Protein AF-A0A7I8JCQ9-F1 (afdb_monomer_lite)

Organism: Spirodela intermedia (NCBI:txid51605)

Structure (mmCIF, N/CA/C/O backbone):
data_AF-A0A7I8JCQ9-F1
#
_entry.id   AF-A0A7I8JCQ9-F1
#
loop_
_atom_site.group_PDB
_atom_site.id
_atom_site.type_symbol
_atom_site.label_atom_id
_atom_site.label_alt_id
_atom_site.label_comp_id
_atom_site.label_asym_id
_atom_site.label_entity_id
_atom_site.label_seq_id
_atom_site.pdbx_PDB_ins_code
_atom_site.Cartn_x
_atom_site.Cartn_y
_atom_site.Cartn_z
_atom_site.occupancy
_atom_site.B_iso_or_equiv
_atom_site.auth_seq_id
_atom_site.auth_comp_id
_atom_site.auth_asym_id
_atom_site.auth_atom_id
_atom_site.pdbx_PDB_model_num
ATOM 1 N N . MET A 1 1 ? -19.977 -28.089 70.691 1.00 40.75 1 MET A N 1
ATOM 2 C CA . MET A 1 1 ? -19.920 -28.791 69.392 1.00 40.75 1 MET A CA 1
ATOM 3 C C . MET A 1 1 ? -19.977 -27.728 68.313 1.00 40.75 1 MET A C 1
ATOM 5 O O . MET A 1 1 ? -20.929 -26.963 68.292 1.00 40.75 1 MET A O 1
ATOM 9 N N . ALA A 1 2 ? -18.903 -27.595 67.535 1.00 49.38 2 ALA A N 1
ATOM 10 C CA . ALA A 1 2 ? -18.846 -26.706 66.381 1.00 49.38 2 ALA A CA 1
ATOM 11 C C . ALA A 1 2 ? -19.727 -27.283 65.266 1.00 49.38 2 ALA A C 1
ATOM 13 O O . ALA A 1 2 ? -19.730 -28.496 65.058 1.00 49.38 2 ALA A O 1
ATOM 14 N N . SER A 1 3 ? -20.481 -26.450 64.555 1.00 46.62 3 SER A N 1
ATOM 15 C CA . SER A 1 3 ? -21.233 -26.903 63.383 1.00 46.62 3 SER A CA 1
ATOM 16 C C . SER A 1 3 ? -21.234 -25.818 62.313 1.00 46.62 3 SER A C 1
ATOM 18 O O . SER A 1 3 ? -22.054 -24.910 62.306 1.00 46.62 3 SER A O 1
ATOM 20 N N . SER A 1 4 ? -20.212 -25.956 61.471 1.00 48.62 4 SER A N 1
ATOM 21 C CA . SER A 1 4 ? -20.134 -25.674 60.038 1.00 48.62 4 SER A CA 1
ATOM 22 C C . SER A 1 4 ? -20.666 -24.345 59.500 1.00 48.62 4 SER A C 1
ATOM 24 O O . SER A 1 4 ? -21.846 -24.164 59.211 1.00 48.62 4 SER A O 1
ATOM 26 N N . SER A 1 5 ? -19.704 -23.469 59.219 1.00 56.03 5 SER A N 1
ATOM 27 C CA . SER A 1 5 ? -19.785 -22.306 58.341 1.00 56.03 5 SER A CA 1
ATOM 28 C C . SER A 1 5 ? -20.280 -22.699 56.939 1.00 56.03 5 SER A C 1
ATOM 30 O O . SER A 1 5 ? -19.589 -23.411 56.211 1.00 56.03 5 SER A O 1
ATOM 32 N N . SER A 1 6 ? -21.458 -22.220 56.532 1.00 55.66 6 SER A N 1
ATOM 33 C CA . SER A 1 6 ? -21.922 -22.328 55.141 1.00 55.66 6 SER A CA 1
ATOM 34 C C . SER A 1 6 ? -21.287 -21.218 54.302 1.00 55.66 6 SER A C 1
ATOM 36 O O . SER A 1 6 ? -21.699 -20.063 54.366 1.00 55.66 6 SER A O 1
ATOM 38 N N . SER A 1 7 ? -20.248 -21.567 53.540 1.00 57.09 7 SER A N 1
ATOM 39 C CA . SER A 1 7 ? -19.612 -20.675 52.564 1.00 57.09 7 SER A CA 1
ATOM 40 C C . SER A 1 7 ? -20.530 -20.476 51.358 1.00 57.09 7 SER A C 1
ATOM 42 O O . SER A 1 7 ? -20.521 -21.276 50.426 1.00 57.09 7 SER A O 1
ATOM 44 N N . ALA A 1 8 ? -21.317 -19.401 51.357 1.00 58.38 8 ALA A N 1
ATOM 45 C CA . ALA A 1 8 ? -21.938 -18.902 50.137 1.00 58.38 8 ALA A CA 1
ATOM 46 C C . ALA A 1 8 ? -20.882 -18.097 49.369 1.00 58.38 8 ALA A C 1
ATOM 48 O O . ALA A 1 8 ? -20.656 -16.919 49.633 1.00 58.38 8 ALA A O 1
ATOM 49 N N . LEU A 1 9 ? -20.175 -18.772 48.465 1.00 52.69 9 LEU A N 1
ATOM 50 C CA . LEU A 1 9 ? -19.246 -18.152 47.525 1.00 52.69 9 LEU A CA 1
ATOM 51 C C . LEU A 1 9 ? -19.998 -17.085 46.704 1.00 52.69 9 LEU A C 1
ATOM 53 O O . LEU A 1 9 ? -20.909 -17.457 45.959 1.00 52.69 9 LEU A O 1
ATOM 57 N N . PRO A 1 10 ? -19.629 -15.791 46.733 1.00 52.47 10 PRO A N 1
ATOM 58 C CA . PRO A 1 10 ? -20.126 -14.842 45.750 1.00 52.47 10 PRO A CA 1
ATOM 59 C C . PRO A 1 10 ? -19.287 -15.013 44.474 1.00 52.47 10 PRO A C 1
ATOM 61 O O . PRO A 1 10 ? -18.512 -14.141 44.103 1.00 52.47 10 PRO A O 1
ATOM 64 N N . PHE A 1 11 ? -19.382 -16.178 43.826 1.00 53.78 11 PHE A N 1
ATOM 65 C CA . PHE A 1 11 ? -18.605 -16.505 42.619 1.00 53.78 11 PHE A CA 1
ATOM 66 C C . PHE A 1 11 ? -19.352 -16.201 41.310 1.00 53.78 11 PHE A C 1
ATOM 68 O O . PHE A 1 11 ? -18.905 -16.594 40.240 1.00 53.78 11 PHE A O 1
ATOM 75 N N . PHE A 1 12 ? -20.495 -15.513 41.373 1.00 54.97 12 PHE A N 1
ATOM 76 C CA . PHE A 1 12 ? -21.393 -15.347 4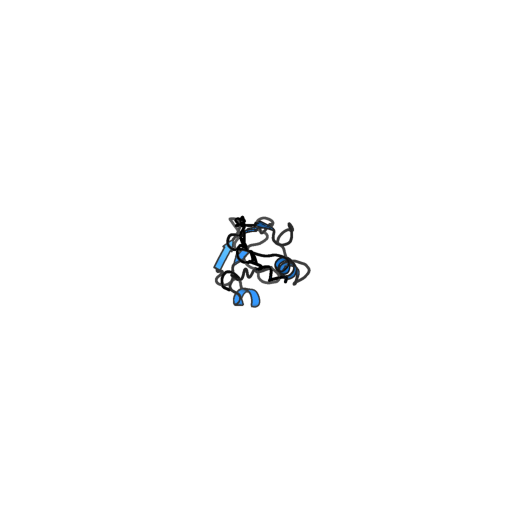0.223 1.00 54.97 12 PHE A CA 1
ATOM 77 C C . PHE A 1 12 ? -21.664 -13.902 39.805 1.00 54.97 12 PHE A C 1
ATOM 79 O O . PHE A 1 12 ? -22.657 -13.631 39.139 1.00 54.97 12 PHE A O 1
ATOM 86 N N . ILE A 1 13 ? -20.777 -12.965 40.140 1.00 59.09 13 ILE A N 1
ATOM 87 C CA . ILE A 1 13 ? -20.804 -11.628 39.534 1.00 59.09 13 ILE A CA 1
ATOM 88 C C . ILE A 1 13 ? -19.392 -11.286 39.034 1.00 59.09 13 ILE A C 1
ATOM 90 O O . ILE A 1 13 ? -18.712 -10.388 39.515 1.00 59.09 13 ILE A O 1
ATOM 94 N N . LEU A 1 14 ? -18.937 -12.049 38.037 1.00 58.91 14 LEU A N 1
ATOM 95 C CA . LEU A 1 14 ? -17.951 -11.574 37.068 1.00 58.91 14 LEU A CA 1
ATOM 96 C C . LEU A 1 14 ? -18.704 -10.614 36.135 1.00 58.91 14 LEU A C 1
ATOM 98 O O . LEU A 1 14 ? -19.218 -11.019 35.095 1.00 58.91 14 LEU A O 1
ATOM 102 N N . VAL A 1 15 ? -18.840 -9.343 36.531 1.00 60.91 15 VAL A N 1
ATOM 103 C CA . VAL A 1 15 ? -19.210 -8.294 35.571 1.00 60.91 15 VAL A CA 1
ATOM 104 C C . VAL A 1 15 ? -18.023 -8.155 34.630 1.00 60.91 15 VAL A C 1
ATOM 106 O O . VAL A 1 15 ? -17.051 -7.46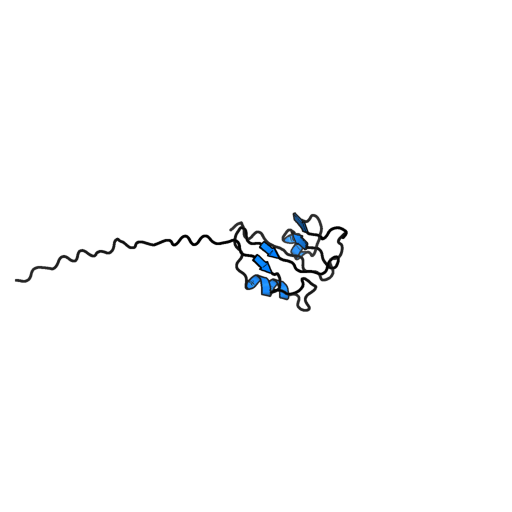3 34.927 1.00 60.91 15 VAL A O 1
ATOM 109 N N . VAL A 1 16 ? -18.081 -8.853 33.500 1.00 62.91 16 VAL A N 1
ATOM 110 C CA . VAL A 1 16 ? -17.207 -8.567 32.368 1.00 62.91 16 VAL A CA 1
ATOM 111 C C . VAL A 1 16 ? -17.673 -7.224 31.821 1.00 62.91 16 VAL A C 1
ATOM 113 O O . VAL A 1 16 ? -18.622 -7.143 31.044 1.00 62.91 16 VAL A O 1
ATOM 116 N N . VAL A 1 17 ? -17.047 -6.146 32.292 1.00 60.31 17 VAL A N 1
ATOM 117 C CA . VAL A 1 17 ? -17.185 -4.827 31.681 1.00 60.31 17 VAL A CA 1
ATOM 118 C C . VAL A 1 17 ? -16.517 -4.927 30.313 1.00 60.31 17 VAL A C 1
ATOM 120 O O . VAL A 1 17 ? -15.311 -4.734 30.182 1.00 60.31 17 VAL A O 1
ATOM 123 N N . TYR A 1 18 ? -17.291 -5.282 29.286 1.00 59.97 18 TYR A N 1
ATOM 124 C CA . TYR A 1 18 ? -16.884 -5.063 27.904 1.00 59.97 18 TYR A CA 1
ATOM 125 C C . TYR A 1 18 ? -16.851 -3.550 27.698 1.00 59.97 18 TYR A C 1
ATOM 127 O O . TYR A 1 18 ? -17.861 -2.921 27.384 1.00 59.97 18 TYR A O 1
ATOM 135 N N . ALA A 1 19 ? -15.687 -2.947 27.933 1.00 59.62 19 ALA A N 1
ATOM 136 C CA . ALA A 1 19 ? -15.404 -1.622 27.425 1.00 59.62 19 ALA A CA 1
ATOM 137 C C . ALA A 1 19 ? -15.434 -1.733 25.897 1.00 59.62 19 ALA A C 1
ATOM 139 O O . ALA A 1 19 ? -14.469 -2.173 25.276 1.00 59.62 19 A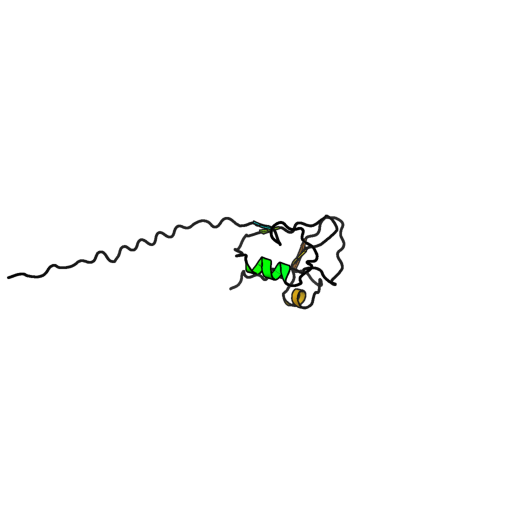LA A O 1
ATOM 140 N N . ALA A 1 20 ? -16.573 -1.397 25.292 1.00 59.38 20 ALA A N 1
ATOM 141 C CA . ALA A 1 20 ? -16.669 -1.186 23.860 1.00 59.38 20 ALA A CA 1
ATOM 142 C C . ALA A 1 20 ? -15.887 0.094 23.540 1.00 59.38 20 ALA A C 1
ATOM 144 O O . ALA A 1 20 ? -16.448 1.184 23.435 1.00 59.38 20 ALA A O 1
ATOM 145 N N . THR A 1 21 ? -14.564 -0.022 23.458 1.00 59.03 21 THR A N 1
ATOM 146 C CA . THR A 1 21 ? -13.733 0.999 22.835 1.00 59.03 21 THR A CA 1
ATOM 147 C C . THR A 1 21 ? -14.135 1.006 21.368 1.00 59.03 21 THR A C 1
ATOM 149 O O . THR A 1 21 ? -13.831 0.060 20.643 1.00 59.03 21 THR A O 1
ATOM 152 N N . GLY A 1 22 ? -14.887 2.019 20.938 1.00 56.84 22 GLY A N 1
ATOM 153 C CA . GLY A 1 22 ? -15.104 2.245 19.516 1.00 56.84 22 GLY A CA 1
ATOM 154 C C . GLY A 1 22 ? -13.734 2.373 18.862 1.00 56.84 22 GLY A C 1
ATOM 155 O O . GLY A 1 22 ? -13.002 3.315 19.161 1.00 56.84 22 GLY A O 1
ATOM 156 N N . ALA A 1 23 ? -13.351 1.390 18.049 1.00 63.41 23 ALA A N 1
ATOM 157 C CA . ALA A 1 23 ? -12.127 1.479 17.276 1.00 63.41 23 ALA A CA 1
ATOM 158 C C . ALA A 1 23 ? -12.343 2.579 16.234 1.00 63.41 23 ALA A C 1
ATOM 160 O O . ALA A 1 23 ? -13.209 2.462 15.367 1.00 63.41 23 ALA A O 1
ATOM 161 N N . LEU A 1 24 ? -11.623 3.689 16.378 1.00 75.00 24 LEU A N 1
ATOM 162 C CA . LEU A 1 24 ? -11.555 4.695 15.329 1.00 75.00 24 LEU A CA 1
ATOM 163 C C . LEU A 1 24 ? -10.800 4.079 14.150 1.00 75.00 24 LEU A C 1
ATOM 165 O O . LEU A 1 24 ? -9.801 3.395 14.364 1.00 75.00 24 LEU A O 1
ATOM 169 N N . ALA A 1 25 ? -11.277 4.330 12.931 1.00 85.06 25 ALA A N 1
ATOM 170 C CA . ALA A 1 25 ? -10.553 3.963 11.722 1.00 85.06 25 ALA A CA 1
ATOM 171 C C . ALA A 1 25 ? -9.144 4.573 11.757 1.00 85.06 25 ALA A C 1
ATOM 173 O O . ALA A 1 25 ? -8.987 5.787 11.928 1.00 85.06 25 ALA A O 1
ATOM 174 N N . ALA A 1 26 ? -8.130 3.728 11.615 1.00 87.88 26 ALA A N 1
ATOM 175 C CA . ALA A 1 26 ? -6.737 4.131 11.592 1.00 87.88 26 ALA A CA 1
ATOM 176 C C . ALA A 1 26 ? -6.312 4.550 10.180 1.00 87.88 26 ALA A C 1
ATOM 178 O O . ALA A 1 26 ? -6.869 4.130 9.166 1.00 87.88 26 ALA A O 1
ATOM 179 N N . THR A 1 27 ? -5.300 5.410 10.111 1.00 90.19 27 THR A N 1
ATOM 180 C CA . THR A 1 27 ? -4.656 5.806 8.857 1.00 90.19 27 THR A CA 1
ATOM 181 C C . THR A 1 27 ? -3.197 5.379 8.907 1.00 90.19 27 THR A C 1
ATOM 183 O O . THR A 1 27 ? -2.501 5.707 9.866 1.00 90.19 27 THR A O 1
ATOM 186 N N . PHE A 1 28 ? -2.742 4.655 7.887 1.00 88.12 28 PHE A N 1
ATOM 187 C CA . PHE A 1 28 ? -1.383 4.127 7.796 1.00 88.12 28 PHE A CA 1
ATOM 188 C C . PHE A 1 28 ? -0.655 4.728 6.599 1.00 88.12 28 PHE A C 1
ATOM 190 O O . PHE A 1 28 ? -1.078 4.555 5.456 1.00 88.12 28 PHE A O 1
ATOM 197 N N . GLU A 1 29 ? 0.471 5.389 6.849 1.00 90.94 29 GLU A N 1
ATOM 198 C CA . GLU A 1 29 ? 1.380 5.821 5.790 1.00 90.94 29 GLU A CA 1
ATOM 199 C C . GLU A 1 29 ? 2.250 4.644 5.342 1.00 90.94 29 GLU A C 1
ATOM 201 O O . GLU A 1 29 ? 2.994 4.053 6.133 1.00 90.94 29 GLU A O 1
ATOM 206 N N . VAL A 1 30 ? 2.140 4.278 4.066 1.00 88.50 30 VAL A N 1
ATOM 207 C CA . VAL A 1 30 ? 2.809 3.092 3.526 1.00 88.50 30 VAL A CA 1
ATOM 208 C C . VAL A 1 30 ? 4.321 3.306 3.491 1.00 88.50 30 VAL A C 1
ATOM 210 O O . VAL A 1 30 ? 4.812 4.191 2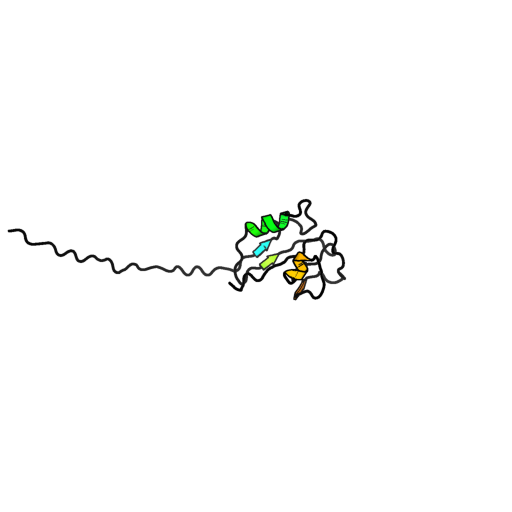.797 1.00 88.50 30 VAL A O 1
ATOM 213 N N . GLY A 1 31 ? 5.067 2.466 4.213 1.00 87.81 31 GLY A N 1
ATOM 214 C CA . GLY A 1 31 ? 6.523 2.591 4.339 1.00 87.81 31 GLY A CA 1
ATOM 215 C C . GLY A 1 31 ? 6.985 3.526 5.462 1.00 87.81 31 GLY A C 1
ATOM 216 O O . GLY A 1 31 ? 8.100 4.032 5.394 1.00 87.81 31 GLY A O 1
ATOM 217 N N . ASP A 1 32 ? 6.158 3.759 6.488 1.00 86.19 32 ASP A N 1
ATOM 218 C CA . ASP A 1 32 ? 6.505 4.552 7.681 1.00 86.19 32 ASP A CA 1
ATOM 219 C C . ASP A 1 32 ? 6.918 5.996 7.333 1.00 86.19 32 ASP A C 1
ATOM 221 O O . ASP A 1 32 ? 8.015 6.454 7.658 1.00 86.19 32 ASP A O 1
ATOM 225 N N . ASN A 1 33 ? 6.020 6.714 6.649 1.00 81.69 33 ASN A N 1
ATOM 226 C CA . ASN A 1 33 ? 6.184 8.101 6.183 1.00 81.69 33 ASN A CA 1
ATOM 227 C C . ASN A 1 33 ? 7.237 8.294 5.076 1.00 81.69 33 ASN A C 1
ATOM 229 O O . ASN A 1 33 ? 7.656 9.420 4.793 1.00 81.69 33 ASN A O 1
ATOM 233 N N . GLN A 1 34 ? 7.688 7.211 4.441 1.00 84.75 34 GLN A N 1
ATOM 234 C CA . GLN A 1 34 ? 8.554 7.301 3.269 1.00 84.75 34 GLN A CA 1
ATOM 235 C C . GLN A 1 34 ? 7.762 7.520 1.981 1.00 84.75 34 GLN A C 1
ATOM 237 O O . GLN A 1 34 ? 6.577 7.207 1.874 1.00 84.75 34 GLN A O 1
ATOM 242 N N . ILE A 1 35 ? 8.456 8.054 0.975 1.00 84.31 35 ILE A N 1
ATOM 243 C CA . ILE A 1 35 ? 7.906 8.186 -0.369 1.00 84.31 35 ILE A CA 1
ATOM 244 C C . ILE A 1 35 ? 7.739 6.782 -0.959 1.00 84.31 35 ILE A C 1
ATOM 246 O O . ILE A 1 35 ? 8.702 6.020 -1.091 1.00 84.31 35 ILE A O 1
ATOM 250 N N . TRP A 1 36 ? 6.513 6.464 -1.352 1.00 82.56 36 TRP A N 1
ATOM 251 C CA . TRP A 1 36 ? 6.174 5.314 -2.168 1.00 82.56 36 TRP A CA 1
ATOM 252 C C . TRP A 1 36 ? 6.999 5.326 -3.454 1.00 82.56 36 TRP A C 1
ATOM 254 O O . TRP A 1 36 ? 6.876 6.230 -4.281 1.00 82.56 36 TRP A O 1
ATOM 264 N N . SER A 1 37 ? 7.890 4.348 -3.580 1.00 82.62 37 SER A N 1
ATOM 265 C CA . SER A 1 37 ? 8.922 4.292 -4.613 1.00 82.62 37 SER A CA 1
ATOM 266 C C . SER A 1 37 ? 9.410 2.854 -4.796 1.00 82.62 37 SER A C 1
ATOM 268 O O . SER A 1 37 ? 8.954 1.940 -4.110 1.00 82.62 37 SER A O 1
ATOM 270 N N . ILE A 1 38 ? 10.335 2.624 -5.733 1.00 82.44 38 ILE A N 1
ATOM 271 C CA . ILE A 1 38 ? 11.025 1.331 -5.810 1.00 82.44 38 ILE A CA 1
ATOM 272 C C . ILE A 1 38 ? 11.932 1.189 -4.590 1.00 82.44 38 ILE A C 1
ATOM 274 O O . ILE A 1 38 ? 12.896 1.952 -4.477 1.00 82.44 38 ILE A O 1
ATOM 278 N N . PRO A 1 39 ? 11.706 0.199 -3.715 1.00 82.50 39 PRO A N 1
ATOM 279 C CA . PRO A 1 39 ? 12.620 -0.050 -2.624 1.00 82.50 39 PRO A CA 1
ATOM 280 C C . PRO A 1 39 ? 13.872 -0.758 -3.151 1.00 82.50 39 PRO A C 1
ATOM 282 O O . PRO A 1 39 ? 13.819 -1.561 -4.081 1.00 82.50 39 PRO A O 1
ATOM 285 N N . SER A 1 40 ? 15.013 -0.514 -2.512 1.00 83.38 40 SER A N 1
ATOM 286 C CA . SER A 1 40 ? 16.250 -1.250 -2.804 1.00 83.38 40 SER A CA 1
ATOM 287 C C . SER A 1 40 ? 16.172 -2.727 -2.399 1.00 83.38 40 SER A C 1
ATOM 289 O O . SER A 1 40 ? 16.864 -3.558 -2.984 1.00 83.38 40 SER A O 1
ATOM 291 N N . SER A 1 41 ? 15.328 -3.055 -1.413 1.00 83.69 41 SER A N 1
ATOM 292 C CA . SER A 1 41 ? 15.041 -4.427 -0.989 1.00 83.69 41 SER A CA 1
ATOM 293 C C . SER A 1 41 ? 13.657 -4.872 -1.470 1.00 83.69 41 SER A C 1
ATOM 295 O O . SER A 1 41 ? 12.679 -4.171 -1.193 1.00 83.69 41 SER A O 1
ATOM 297 N N . PRO A 1 42 ? 13.525 -6.061 -2.088 1.00 79.00 42 PRO A N 1
ATOM 298 C CA . PRO A 1 42 ? 12.231 -6.580 -2.527 1.00 79.00 42 PRO A CA 1
ATOM 299 C C . PRO A 1 42 ? 11.266 -6.867 -1.364 1.00 79.00 42 PRO A C 1
ATOM 301 O O . PRO A 1 42 ? 10.058 -6.872 -1.573 1.00 79.00 42 PRO A O 1
ATOM 304 N N . SER A 1 43 ? 11.769 -7.081 -0.142 1.00 83.25 43 SER A N 1
ATOM 305 C CA . SER A 1 43 ? 10.938 -7.377 1.035 1.00 83.25 43 SER A CA 1
ATOM 306 C C . SER A 1 43 ? 10.378 -6.135 1.729 1.00 83.25 43 SER A C 1
ATOM 308 O O . SER A 1 43 ? 9.511 -6.265 2.583 1.00 83.25 43 SER A O 1
ATOM 310 N N . TYR A 1 44 ? 10.836 -4.931 1.372 1.00 85.69 44 TYR A N 1
ATOM 311 C CA . TYR A 1 44 ? 10.618 -3.710 2.156 1.00 85.69 44 TYR A CA 1
ATOM 312 C C . TYR A 1 44 ? 9.145 -3.461 2.531 1.00 85.69 44 TYR A C 1
ATOM 314 O O . TYR A 1 44 ? 8.825 -3.249 3.700 1.00 85.69 44 TYR A O 1
ATOM 322 N N . TYR A 1 45 ? 8.229 -3.533 1.559 1.00 82.94 45 TYR A N 1
ATOM 323 C CA . TYR A 1 45 ? 6.803 -3.299 1.815 1.00 82.94 45 TYR A CA 1
ATOM 324 C C . TYR A 1 45 ? 6.107 -4.483 2.490 1.00 82.94 45 TYR A C 1
ATOM 326 O O . TYR A 1 45 ? 5.155 -4.278 3.242 1.00 82.94 45 TYR A O 1
ATOM 334 N N . THR A 1 46 ? 6.590 -5.707 2.272 1.00 85.06 46 THR A N 1
ATOM 335 C CA . THR A 1 46 ? 6.106 -6.898 2.983 1.00 85.06 46 THR A CA 1
ATOM 336 C C . THR A 1 46 ? 6.491 -6.837 4.460 1.00 85.06 46 THR A C 1
ATOM 338 O O . THR A 1 46 ? 5.648 -7.074 5.324 1.00 85.06 46 THR A O 1
ATOM 341 N N . ASP A 1 47 ? 7.730 -6.446 4.754 1.00 87.31 47 ASP A N 1
ATOM 342 C CA . ASP A 1 47 ? 8.236 -6.273 6.114 1.00 87.31 47 ASP A CA 1
ATOM 343 C C . ASP A 1 47 ? 7.469 -5.160 6.830 1.00 87.31 47 ASP A C 1
ATOM 345 O O . ASP A 1 47 ? 7.013 -5.355 7.956 1.00 87.31 47 ASP A O 1
ATOM 349 N N . TRP A 1 48 ? 7.245 -4.024 6.159 1.00 90.38 48 TRP A N 1
ATOM 350 C CA . TRP A 1 48 ? 6.398 -2.951 6.679 1.00 90.38 48 TRP A CA 1
ATOM 351 C C . TRP A 1 48 ? 4.987 -3.450 7.016 1.00 90.38 48 TRP A C 1
ATOM 353 O O . TRP A 1 48 ? 4.537 -3.276 8.149 1.00 90.38 48 TRP A O 1
ATOM 363 N N . ALA A 1 49 ? 4.317 -4.112 6.066 1.00 88.62 49 ALA A N 1
ATOM 364 C CA . ALA A 1 49 ? 2.946 -4.589 6.236 1.00 88.62 49 ALA A CA 1
ATOM 365 C C . ALA A 1 49 ? 2.825 -5.626 7.363 1.00 88.62 49 ALA A C 1
ATOM 367 O O . ALA A 1 49 ? 1.833 -5.623 8.087 1.00 88.62 49 ALA A O 1
ATOM 368 N N . SER A 1 50 ? 3.847 -6.468 7.563 1.00 88.88 50 SER A N 1
ATOM 369 C CA . SER A 1 50 ? 3.867 -7.486 8.625 1.00 88.88 50 SER A CA 1
ATOM 370 C C . SER A 1 50 ? 3.833 -6.911 10.046 1.00 88.88 50 SER A C 1
ATOM 372 O O . SER A 1 50 ? 3.474 -7.618 10.987 1.00 88.88 50 SER A O 1
ATOM 374 N N . ARG A 1 51 ? 4.196 -5.631 10.211 1.00 92.00 51 ARG A N 1
ATOM 375 C CA . ARG A 1 51 ? 4.183 -4.928 11.503 1.00 92.00 51 ARG A CA 1
ATOM 376 C C . ARG A 1 51 ? 2.871 -4.198 11.779 1.00 92.00 51 ARG A C 1
ATOM 378 O O . ARG A 1 51 ? 2.708 -3.669 12.875 1.00 92.00 51 ARG A O 1
ATOM 385 N N . GLN A 1 52 ? 1.962 -4.148 10.808 1.00 87.19 52 GLN A N 1
ATOM 386 C CA . GLN A 1 52 ? 0.696 -3.432 10.930 1.00 87.19 52 GLN A CA 1
ATOM 387 C C . GLN A 1 52 ? -0.445 -4.386 11.282 1.00 87.19 52 GLN A C 1
ATOM 389 O O . GLN A 1 52 ? -0.428 -5.570 10.952 1.00 87.19 52 GLN A O 1
ATOM 394 N N . THR A 1 53 ? -1.468 -3.858 11.949 1.00 89.06 53 THR A N 1
ATOM 395 C CA . THR A 1 53 ? -2.744 -4.551 12.160 1.00 89.06 53 THR A CA 1
ATOM 396 C C . THR A 1 53 ? -3.835 -3.708 11.523 1.00 89.06 53 THR A C 1
ATOM 398 O O . THR A 1 53 ? -4.121 -2.621 12.013 1.00 89.06 53 THR A O 1
ATOM 401 N N . PHE A 1 54 ? -4.415 -4.198 10.429 1.00 84.69 54 PHE A N 1
ATOM 402 C CA . PHE A 1 54 ? -5.444 -3.486 9.671 1.00 84.69 54 PHE A CA 1
ATOM 403 C C . PHE A 1 54 ? -6.854 -3.940 10.092 1.00 84.69 54 PHE A C 1
ATOM 405 O O . PHE A 1 54 ? -7.118 -5.141 10.183 1.00 84.69 54 PHE A O 1
ATOM 412 N N . ALA A 1 55 ? -7.767 -2.990 10.300 1.00 86.12 55 ALA A N 1
ATOM 413 C CA . ALA A 1 55 ? -9.183 -3.164 10.648 1.00 86.12 55 ALA A CA 1
ATOM 414 C C . ALA A 1 55 ? -10.136 -2.496 9.624 1.00 86.12 55 ALA A C 1
ATOM 416 O O . ALA A 1 55 ? -9.724 -1.664 8.810 1.00 86.12 55 ALA A O 1
ATOM 417 N N . VAL A 1 56 ? -11.400 -2.960 9.558 1.00 84.69 56 VAL A N 1
ATOM 418 C CA . VAL A 1 56 ? -12.337 -2.514 8.505 1.00 84.69 56 VAL A CA 1
ATOM 419 C C . VAL A 1 56 ? -12.536 -1.021 8.689 1.00 84.69 56 VAL A C 1
ATOM 421 O O . VAL A 1 56 ? -12.904 -0.584 9.775 1.00 84.69 56 VAL A O 1
ATOM 424 N N . GLY A 1 57 ? -12.370 -0.260 7.612 1.00 85.00 57 GLY A N 1
ATOM 425 C CA . GLY A 1 57 ? -12.509 1.194 7.639 1.00 85.00 57 GLY A CA 1
ATOM 426 C C . GLY A 1 57 ? -11.179 1.930 7.746 1.00 85.00 57 GLY A C 1
ATOM 427 O O . GLY A 1 57 ? -11.164 3.137 7.519 1.00 85.00 57 GLY A O 1
ATOM 428 N N . ASP A 1 58 ? -10.075 1.225 8.001 1.00 86.44 58 ASP A N 1
ATOM 429 C CA . ASP A 1 58 ? -8.744 1.820 7.960 1.00 86.44 58 ASP A CA 1
ATOM 430 C C . ASP A 1 58 ? -8.377 2.294 6.548 1.00 86.44 58 ASP A C 1
ATOM 432 O O . ASP A 1 58 ? -8.839 1.762 5.535 1.00 86.44 58 ASP A O 1
ATOM 436 N N . SER A 1 59 ? -7.517 3.308 6.489 1.00 87.75 59 SER A N 1
ATOM 437 C CA . SER A 1 59 ? -7.050 3.927 5.248 1.00 87.75 59 SER A CA 1
ATOM 438 C C . SER A 1 59 ? -5.544 3.759 5.077 1.00 87.75 59 SER A C 1
ATOM 440 O O . SER A 1 59 ? -4.781 3.955 6.021 1.00 87.75 59 SER A O 1
ATOM 442 N N . LEU A 1 60 ? -5.106 3.440 3.855 1.00 89.06 60 LEU A N 1
ATOM 443 C CA . LEU A 1 60 ? -3.694 3.472 3.474 1.00 89.06 60 LEU A CA 1
ATOM 444 C C . LEU A 1 60 ? -3.389 4.751 2.696 1.00 89.06 60 LEU A C 1
ATOM 446 O O . LEU A 1 60 ? -4.079 5.074 1.728 1.00 89.06 60 LEU A O 1
ATOM 450 N N . VAL A 1 61 ? -2.332 5.448 3.098 1.00 88.94 61 VAL A N 1
ATOM 451 C CA . VAL A 1 61 ? -1.860 6.674 2.456 1.00 88.94 61 VAL A CA 1
ATOM 452 C C . VAL A 1 61 ? -0.568 6.378 1.713 1.00 88.94 61 VAL A C 1
ATOM 454 O O . VAL A 1 61 ? 0.438 5.981 2.301 1.00 88.94 61 VAL A O 1
ATOM 457 N N . PHE A 1 62 ? -0.613 6.588 0.401 1.00 85.88 62 PHE A N 1
ATOM 458 C CA . PHE A 1 62 ? 0.519 6.428 -0.500 1.00 85.88 62 PHE A CA 1
ATOM 459 C C . PHE A 1 62 ? 1.052 7.805 -0.876 1.00 85.88 62 PHE A C 1
ATOM 461 O O . PHE A 1 62 ? 0.447 8.514 -1.678 1.00 85.88 62 PHE A O 1
ATOM 468 N N . ASN A 1 63 ? 2.191 8.179 -0.302 1.00 85.50 63 ASN A N 1
ATOM 469 C CA . ASN A 1 63 ? 2.845 9.446 -0.603 1.00 85.50 63 ASN A CA 1
ATOM 470 C C . ASN A 1 63 ? 3.833 9.249 -1.754 1.00 85.50 63 ASN A C 1
ATOM 472 O O . ASN A 1 63 ? 4.851 8.600 -1.571 1.00 85.50 63 ASN A O 1
ATOM 476 N N . PHE A 1 64 ? 3.574 9.804 -2.934 1.00 81.00 64 PHE A N 1
ATOM 477 C CA . PHE A 1 64 ? 4.512 9.769 -4.061 1.00 81.00 64 PHE A CA 1
ATOM 478 C C . PHE A 1 64 ? 4.547 11.107 -4.793 1.00 81.00 64 PHE A C 1
ATOM 480 O O . PHE A 1 64 ? 3.605 11.895 -4.736 1.00 81.00 64 PHE A O 1
ATOM 487 N N . ASN A 1 65 ? 5.647 11.367 -5.498 1.00 78.25 65 ASN A N 1
ATOM 488 C CA . ASN A 1 65 ? 5.755 12.553 -6.341 1.00 78.25 65 ASN A CA 1
ATOM 489 C C . ASN A 1 65 ? 4.748 12.473 -7.499 1.00 78.25 65 ASN A C 1
ATOM 491 O O . ASN A 1 65 ? 4.592 11.424 -8.125 1.00 78.25 65 ASN A O 1
ATOM 495 N N . ASN A 1 66 ? 4.084 13.589 -7.809 1.00 68.69 66 ASN A N 1
ATOM 496 C CA . ASN A 1 66 ? 3.098 13.649 -8.891 1.00 68.69 66 ASN A CA 1
ATOM 497 C C . ASN A 1 66 ? 3.687 13.153 -10.220 1.00 68.69 66 ASN A C 1
ATOM 499 O O . ASN A 1 66 ? 4.751 13.605 -10.639 1.00 68.69 66 ASN A O 1
ATOM 503 N N . GLY A 1 67 ? 2.976 12.235 -10.879 1.00 65.00 67 GLY A N 1
ATOM 504 C CA . GLY A 1 67 ? 3.399 11.631 -12.147 1.00 65.00 67 GLY A CA 1
ATOM 505 C C . GLY A 1 67 ? 4.547 10.621 -12.032 1.00 65.00 67 GLY A C 1
ATOM 506 O O . GLY A 1 67 ? 4.997 10.102 -13.046 1.00 65.00 67 GLY A O 1
ATOM 507 N N . ALA A 1 68 ? 5.037 10.318 -10.827 1.00 66.50 68 ALA A N 1
ATOM 508 C CA . ALA A 1 68 ? 6.076 9.303 -10.656 1.00 66.50 68 ALA A CA 1
ATOM 509 C C . ALA A 1 68 ? 5.488 7.887 -10.609 1.00 66.50 68 ALA A C 1
ATOM 511 O O . ALA A 1 68 ? 6.044 6.971 -11.212 1.00 66.50 68 ALA A O 1
ATOM 512 N N . HIS A 1 69 ? 4.367 7.712 -9.905 1.00 70.44 69 HIS A N 1
ATOM 513 C CA . HIS A 1 69 ? 3.790 6.402 -9.620 1.00 70.44 69 HIS A CA 1
ATOM 514 C C . HIS A 1 69 ? 2.259 6.434 -9.652 1.00 70.44 69 HIS A C 1
ATOM 516 O O . HIS A 1 69 ? 1.639 7.466 -9.402 1.00 70.44 69 HIS A O 1
ATOM 522 N N . ASP A 1 70 ? 1.683 5.267 -9.926 1.00 76.50 70 ASP A N 1
ATOM 523 C CA . ASP A 1 70 ? 0.255 4.980 -9.845 1.00 76.50 70 ASP A CA 1
ATOM 524 C C . ASP A 1 70 ? 0.036 3.916 -8.760 1.00 76.50 70 ASP A C 1
ATOM 526 O O . ASP A 1 70 ? 0.928 3.101 -8.498 1.00 76.50 70 ASP A O 1
ATOM 530 N N . VAL A 1 71 ? -1.153 3.883 -8.153 1.00 80.75 71 VAL A N 1
ATOM 531 C CA . VAL A 1 71 ? -1.534 2.820 -7.210 1.00 80.75 71 VAL A CA 1
ATOM 532 C C . VAL A 1 71 ? -2.681 2.014 -7.804 1.00 80.75 71 VAL A C 1
ATOM 534 O O . VAL A 1 71 ? -3.735 2.552 -8.148 1.00 80.75 71 VAL A O 1
ATOM 537 N N . LEU A 1 72 ? -2.470 0.706 -7.935 1.00 84.25 72 LEU A N 1
ATOM 538 C CA . LEU A 1 72 ? -3.457 -0.229 -8.461 1.00 84.25 72 LEU A CA 1
ATOM 539 C C . 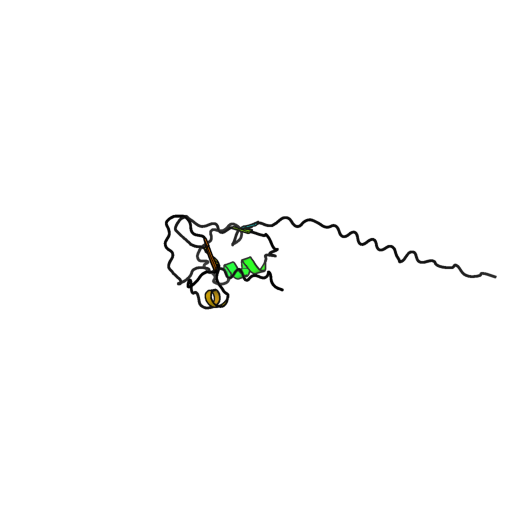LEU A 1 72 ? -3.815 -1.243 -7.376 1.00 84.25 72 LEU A C 1
ATOM 541 O O . LEU A 1 72 ? -2.935 -1.919 -6.841 1.00 84.25 72 LEU A O 1
ATOM 545 N N . GLU A 1 73 ? -5.108 -1.377 -7.092 1.00 83.31 73 GLU A N 1
ATOM 546 C CA . GLU A 1 73 ? -5.630 -2.506 -6.324 1.00 83.31 73 GLU A CA 1
ATOM 547 C C . GLU A 1 73 ? -5.831 -3.676 -7.288 1.00 83.31 73 GLU A C 1
ATOM 549 O O . GLU A 1 73 ? -6.506 -3.537 -8.310 1.00 83.31 73 GLU A O 1
ATOM 554 N N . VAL A 1 74 ? -5.249 -4.834 -6.987 1.00 82.31 74 VAL A N 1
ATOM 555 C CA . VAL A 1 74 ? -5.295 -6.000 -7.876 1.00 82.31 74 VAL A CA 1
ATOM 556 C C . VAL A 1 74 ? -5.635 -7.286 -7.128 1.00 82.31 74 VAL A C 1
ATOM 558 O O . VAL A 1 74 ? -5.612 -7.362 -5.898 1.00 82.31 74 VAL A O 1
ATOM 561 N N . THR A 1 75 ? -5.943 -8.330 -7.895 1.00 85.62 75 THR A N 1
ATOM 562 C CA . THR A 1 75 ? -6.110 -9.685 -7.365 1.00 85.62 75 THR A CA 1
ATOM 563 C C . THR A 1 75 ? -4.771 -10.283 -6.932 1.00 85.62 75 THR A C 1
ATOM 565 O O . THR A 1 75 ? -3.705 -9.822 -7.335 1.00 85.62 75 THR A O 1
ATOM 568 N N . ARG A 1 76 ? -4.828 -11.377 -6.161 1.00 80.88 76 ARG A N 1
ATOM 569 C CA . ARG A 1 76 ? -3.629 -12.126 -5.773 1.00 80.88 76 ARG A CA 1
ATOM 570 C C . ARG A 1 76 ? -2.786 -12.559 -6.960 1.00 80.88 76 ARG A C 1
ATOM 572 O O . ARG A 1 76 ? -1.595 -12.305 -6.970 1.00 80.88 76 ARG A O 1
ATOM 579 N N . ALA A 1 77 ? -3.425 -13.200 -7.935 1.00 86.75 77 ALA A N 1
ATOM 580 C CA . ALA A 1 77 ? -2.747 -13.700 -9.122 1.00 86.75 77 ALA A CA 1
ATOM 581 C C . ALA A 1 77 ? -2.034 -12.559 -9.853 1.00 86.75 77 ALA A C 1
ATOM 583 O O . ALA A 1 77 ? -0.865 -12.671 -10.183 1.00 86.75 77 ALA A O 1
ATOM 584 N N . ASN A 1 78 ? -2.702 -11.411 -9.995 1.00 81.62 78 ASN A N 1
ATOM 585 C CA . ASN A 1 78 ? -2.107 -10.261 -10.660 1.00 81.62 78 ASN A CA 1
ATOM 586 C C . ASN A 1 78 ? -0.923 -9.652 -9.894 1.00 81.62 78 ASN A C 1
ATOM 588 O O . ASN A 1 78 ? 0.011 -9.154 -10.519 1.00 81.62 78 ASN A O 1
ATOM 592 N N . TYR A 1 79 ? -0.960 -9.683 -8.559 1.00 81.69 79 TYR A N 1
ATOM 593 C CA . TYR A 1 79 ? 0.181 -9.298 -7.729 1.00 81.69 79 TYR A CA 1
ATOM 594 C C . TYR A 1 79 ? 1.342 -10.285 -7.875 1.00 81.69 79 TYR A C 1
ATOM 596 O O . TYR A 1 79 ? 2.460 -9.851 -8.143 1.00 81.69 79 TYR A O 1
ATOM 604 N N . ASP A 1 80 ? 1.067 -11.587 -7.750 1.00 80.56 80 ASP A N 1
ATOM 605 C CA . ASP A 1 80 ? 2.071 -12.653 -7.837 1.00 80.56 80 ASP A CA 1
ATOM 606 C C . ASP A 1 80 ? 2.744 -12.674 -9.233 1.00 80.56 80 ASP A C 1
ATOM 608 O O . ASP A 1 80 ? 3.956 -12.863 -9.331 1.00 80.56 80 ASP A O 1
ATOM 612 N N . ASP A 1 81 ? 1.987 -12.386 -10.301 1.00 85.19 81 ASP A N 1
ATOM 613 C CA . ASP A 1 81 ? 2.456 -12.384 -11.697 1.00 85.19 81 ASP A CA 1
ATOM 614 C C . ASP A 1 81 ? 3.013 -11.024 -12.182 1.00 85.19 81 ASP A C 1
ATOM 616 O O . ASP A 1 81 ? 3.431 -10.903 -13.335 1.00 85.19 81 ASP A O 1
ATOM 620 N N . CYS A 1 82 ? 3.006 -9.976 -11.349 1.00 79.62 82 CYS A N 1
ATOM 621 C CA . CYS A 1 82 ? 3.287 -8.587 -11.755 1.00 79.62 82 CYS A CA 1
ATOM 622 C C . CYS A 1 82 ? 2.517 -8.154 -13.017 1.00 79.62 82 CYS A C 1
ATOM 624 O O . CYS A 1 82 ? 3.104 -7.724 -14.013 1.00 79.62 82 CYS A O 1
ATOM 626 N N . THR A 1 83 ? 1.189 -8.256 -13.007 1.00 80.88 83 THR A N 1
ATOM 627 C CA . THR A 1 83 ? 0.353 -7.753 -14.106 1.00 80.88 83 THR A CA 1
ATOM 628 C C . THR A 1 83 ? -0.593 -6.662 -13.633 1.00 80.88 83 THR A C 1
ATOM 630 O O . THR A 1 83 ? -1.259 -6.759 -12.604 1.00 80.88 83 THR A O 1
ATOM 633 N N . THR A 1 84 ? -0.674 -5.600 -14.429 1.00 78.50 84 THR A N 1
ATOM 634 C CA . THR A 1 84 ? -1.580 -4.465 -14.214 1.00 78.50 84 THR A CA 1
ATOM 635 C C . THR A 1 84 ? -2.910 -4.638 -14.952 1.00 78.50 84 THR A C 1
ATOM 637 O O . THR A 1 84 ? -3.705 -3.704 -15.036 1.00 78.50 84 THR A O 1
ATOM 640 N N . SER A 1 85 ? -3.158 -5.823 -15.518 1.00 81.62 85 SER A N 1
ATOM 641 C CA . SER A 1 85 ? -4.362 -6.108 -16.301 1.00 81.62 85 SER A CA 1
ATOM 642 C C . SER A 1 85 ? -5.592 -6.207 -15.404 1.00 81.62 85 SER A C 1
ATOM 644 O O . SER A 1 85 ? -5.579 -6.947 -14.426 1.00 81.62 85 SER A O 1
ATOM 646 N N . ASN A 1 86 ? -6.683 -5.534 -15.778 1.00 83.38 86 ASN A N 1
ATOM 647 C CA . ASN A 1 86 ? -7.968 -5.577 -15.065 1.00 83.38 86 ASN A CA 1
ATOM 648 C C . ASN A 1 86 ? -7.831 -5.300 -13.549 1.00 83.38 86 ASN A C 1
ATOM 650 O O . ASN A 1 86 ? -8.140 -6.180 -12.737 1.00 83.38 86 ASN A O 1
ATOM 654 N N . PRO A 1 87 ? -7.337 -4.113 -13.146 1.00 83.00 87 PRO A N 1
ATOM 655 C CA . PRO A 1 87 ? -7.260 -3.762 -11.735 1.00 83.00 87 PRO A CA 1
ATOM 656 C C . PRO A 1 87 ? -8.662 -3.685 -11.118 1.00 83.00 87 PRO A C 1
ATOM 658 O O . PRO A 1 87 ? -9.633 -3.334 -11.786 1.00 83.00 87 PRO A O 1
ATOM 661 N N . ILE A 1 88 ? -8.753 -3.995 -9.826 1.00 85.44 88 ILE A N 1
ATOM 662 C CA . ILE A 1 88 ? -9.968 -3.825 -9.019 1.00 85.44 88 ILE A CA 1
ATOM 663 C C . ILE A 1 88 ? -10.281 -2.331 -8.884 1.00 85.44 88 ILE A C 1
ATOM 665 O O . ILE A 1 88 ? -11.426 -1.917 -9.053 1.00 85.44 88 ILE A O 1
ATOM 669 N N . ALA A 1 89 ? -9.249 -1.529 -8.616 1.00 82.75 89 ALA A N 1
ATOM 670 C CA . ALA A 1 89 ? -9.327 -0.080 -8.527 1.00 82.75 89 ALA A CA 1
ATOM 671 C C . ALA A 1 89 ? -8.011 0.561 -8.981 1.00 82.75 89 ALA A C 1
ATOM 673 O O . ALA A 1 89 ? -6.943 -0.057 -8.960 1.00 82.75 89 ALA A O 1
ATOM 674 N N . THR A 1 90 ? -8.085 1.813 -9.416 1.00 82.69 90 THR A N 1
ATOM 675 C CA . THR A 1 90 ? -6.937 2.583 -9.898 1.00 82.69 90 THR A CA 1
ATOM 676 C C . THR A 1 90 ? -6.973 3.968 -9.274 1.00 82.69 90 THR A C 1
ATOM 678 O O . THR A 1 90 ? -7.978 4.672 -9.377 1.00 82.69 90 THR A O 1
ATOM 681 N N . TYR A 1 91 ? -5.870 4.345 -8.636 1.00 80.19 91 TYR A N 1
ATOM 682 C CA . TYR A 1 91 ? -5.685 5.623 -7.966 1.00 80.19 91 TYR A CA 1
ATOM 683 C C . TYR A 1 91 ? -4.491 6.319 -8.612 1.00 80.19 91 TYR A C 1
ATOM 685 O O . TYR A 1 91 ? -3.333 5.978 -8.364 1.00 80.19 91 TYR A O 1
ATOM 693 N N . THR A 1 92 ? -4.789 7.277 -9.484 1.00 73.00 92 THR A N 1
ATOM 694 C CA . THR A 1 92 ? -3.786 8.039 -10.233 1.00 73.00 92 THR A CA 1
ATOM 695 C C . THR A 1 92 ? -4.047 9.529 -10.090 1.00 73.00 92 THR A C 1
ATOM 697 O O . THR A 1 92 ? -5.210 9.945 -10.161 1.00 73.00 92 THR A O 1
ATOM 700 N N . PRO A 1 93 ? -3.002 10.360 -9.953 1.00 64.81 93 PRO A N 1
ATOM 701 C CA . PRO A 1 93 ? -3.164 11.796 -10.101 1.00 64.81 93 PRO A CA 1
ATOM 702 C C . PRO A 1 93 ? -3.674 12.127 -11.519 1.00 64.81 93 PRO A C 1
ATOM 704 O O . PRO A 1 93 ? -3.385 11.399 -12.477 1.00 64.81 93 PRO A O 1
ATOM 707 N N . PRO A 1 94 ? -4.456 13.208 -11.688 1.00 55.84 94 PRO A N 1
ATOM 708 C CA . PRO A 1 94 ? -4.985 13.589 -12.991 1.00 55.84 94 PRO A CA 1
ATOM 709 C C . PRO A 1 94 ? -3.846 13.824 -13.993 1.00 55.84 94 PRO A C 1
ATOM 711 O O . PRO A 1 94 ? -2.947 14.622 -13.742 1.00 55.84 94 PRO A O 1
ATOM 714 N N . GLY A 1 95 ? -3.902 13.142 -15.142 1.00 56.84 95 GLY A N 1
ATOM 715 C CA . GLY A 1 95 ? -2.973 13.352 -16.260 1.00 56.84 95 GLY A CA 1
ATOM 716 C C . GLY A 1 95 ? -1.907 12.275 -16.484 1.00 56.84 95 GLY A C 1
ATOM 717 O O . GLY A 1 95 ? -1.062 12.473 -17.352 1.00 56.84 95 GLY A O 1
ATOM 718 N N . HIS A 1 96 ? -1.947 11.138 -15.781 1.00 51.56 96 HIS A N 1
ATOM 719 C CA 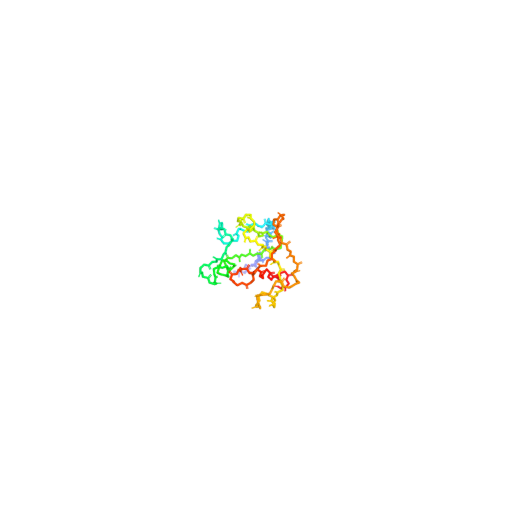. HIS A 1 96 ? -1.006 10.034 -16.006 1.00 51.56 96 HIS A CA 1
ATOM 720 C C . HIS A 1 96 ? -1.685 8.795 -16.620 1.00 51.56 96 HIS A C 1
ATOM 722 O O . HIS A 1 96 ? -2.737 8.355 -16.162 1.00 51.56 96 HIS A O 1
ATOM 728 N N . ARG A 1 97 ? -1.100 8.246 -17.697 1.00 51.88 97 ARG A N 1
ATOM 729 C CA . ARG A 1 97 ? -1.475 6.952 -18.299 1.00 51.88 97 ARG A CA 1
ATOM 730 C C . ARG A 1 97 ? -0.390 5.945 -17.925 1.00 51.88 97 ARG A C 1
ATOM 732 O O . ARG A 1 97 ? 0.679 5.944 -18.527 1.00 51.88 97 ARG A O 1
ATOM 739 N N . GLY A 1 98 ? -0.662 5.135 -16.910 1.00 50.84 98 GLY A N 1
ATOM 740 C CA . GLY A 1 98 ? 0.285 4.173 -16.364 1.00 50.84 98 GLY A CA 1
ATOM 741 C C . GLY A 1 98 ? 0.692 3.072 -17.337 1.00 50.84 98 GLY A C 1
ATOM 742 O O . GLY A 1 98 ? -0.154 2.399 -17.919 1.00 50.84 98 GLY A O 1
ATOM 743 N N . THR A 1 99 ? 2.000 2.841 -17.421 1.00 48.06 99 THR A N 1
ATOM 744 C CA . THR A 1 99 ? 2.615 1.539 -17.709 1.00 48.06 99 THR A CA 1
ATOM 745 C C . THR A 1 99 ? 4.023 1.547 -17.120 1.00 48.06 99 THR A C 1
ATOM 747 O O . THR A 1 99 ? 4.812 2.380 -17.553 1.00 48.06 99 THR A O 1
ATOM 750 N N . HIS A 1 100 ? 4.350 0.640 -16.188 1.00 46.66 100 HIS A N 1
ATOM 751 C CA . HIS A 1 100 ? 5.402 -0.373 -16.397 1.00 46.66 100 HIS A CA 1
ATOM 752 C C . HIS A 1 100 ? 5.564 -1.318 -15.181 1.00 46.66 100 HIS A C 1
ATOM 754 O O . HIS A 1 100 ? 5.904 -0.875 -14.086 1.00 46.66 100 HIS A O 1
ATOM 760 N N . CYS A 1 101 ? 5.405 -2.633 -15.392 1.00 51.91 101 CYS A N 1
ATOM 761 C CA . CYS A 1 101 ? 5.965 -3.666 -14.511 1.00 51.91 101 CYS A CA 1
ATOM 762 C C . CYS A 1 101 ? 7.390 -3.970 -14.983 1.00 51.91 101 CYS A C 1
ATOM 764 O O . CYS A 1 101 ? 7.597 -4.667 -15.971 1.00 51.91 101 CYS A O 1
ATOM 766 N N . SER A 1 102 ? 8.374 -3.413 -14.282 1.00 46.03 102 SER A N 1
ATOM 767 C CA . SER A 1 102 ? 9.744 -3.935 -14.158 1.00 46.03 102 SER A CA 1
ATOM 768 C C . SER A 1 102 ? 10.374 -3.266 -12.935 1.00 46.03 102 SER A C 1
ATOM 770 O O . SER A 1 102 ? 11.271 -2.437 -13.058 1.00 46.03 102 SER A O 1
ATOM 772 N N . GLY A 1 103 ? 9.819 -3.574 -11.755 1.00 44.97 103 GLY A N 1
ATOM 773 C CA . GLY A 1 103 ? 10.357 -3.133 -10.464 1.00 44.97 103 GLY A CA 1
ATOM 774 C C . GLY A 1 103 ? 9.487 -2.168 -9.655 1.00 44.97 103 GLY A C 1
ATOM 775 O O . GLY A 1 103 ? 10.046 -1.386 -8.904 1.00 44.97 103 GLY A O 1
ATOM 776 N N . HIS A 1 104 ? 8.156 -2.168 -9.775 1.00 45.81 104 HIS A N 1
ATOM 777 C CA . HIS A 1 104 ? 7.287 -1.321 -8.942 1.00 45.81 104 HIS A CA 1
ATOM 778 C C . HIS A 1 104 ? 6.371 -2.139 -8.033 1.00 45.81 104 HIS A C 1
ATOM 780 O O . HIS A 1 104 ? 5.995 -3.258 -8.388 1.00 45.81 104 HIS A O 1
ATOM 786 N N . PRO A 1 105 ? 6.020 -1.590 -6.861 1.00 46.28 105 PRO A N 1
ATOM 787 C CA . PRO A 1 105 ? 5.324 -2.316 -5.827 1.00 46.28 105 PRO A CA 1
ATOM 788 C C . PRO A 1 105 ? 3.847 -2.326 -6.206 1.00 46.28 105 PRO A C 1
ATOM 790 O O . PRO A 1 105 ? 3.141 -1.331 -6.117 1.00 46.28 105 PRO A O 1
ATOM 793 N N . ILE A 1 106 ? 3.372 -3.450 -6.714 1.00 49.88 106 ILE A N 1
ATOM 794 C CA . ILE A 1 106 ? 1.937 -3.703 -6.756 1.00 49.88 106 ILE A CA 1
ATOM 795 C C . ILE A 1 106 ? 1.515 -3.905 -5.306 1.00 49.88 106 ILE A C 1
ATOM 797 O O . ILE A 1 106 ? 2.279 -4.493 -4.548 1.00 49.88 106 ILE A O 1
ATOM 801 N N . LEU A 1 107 ? 0.345 -3.431 -4.881 1.00 47.16 107 LEU A N 1
ATOM 802 C CA . LEU A 1 107 ? -0.150 -3.778 -3.555 1.00 47.16 107 LEU A CA 1
ATOM 803 C C . LEU A 1 107 ? -1.291 -4.778 -3.695 1.00 47.16 107 LEU A C 1
ATOM 805 O O . LEU A 1 107 ? -2.395 -4.451 -4.127 1.00 47.16 107 LEU A O 1
ATOM 809 N N . HIS A 1 108 ? -1.030 -6.020 -3.294 1.00 39.94 108 HIS A N 1
ATOM 810 C CA . HIS A 1 108 ? -2.103 -6.901 -2.882 1.00 39.94 108 HIS A CA 1
ATOM 811 C C . HIS A 1 108 ? -2.533 -6.449 -1.488 1.00 39.94 108 HIS A C 1
ATOM 813 O O . HIS A 1 108 ? -2.116 -7.012 -0.478 1.00 39.94 108 HIS A O 1
ATOM 819 N N . LEU A 1 109 ? -3.407 -5.442 -1.422 1.00 37.53 109 LEU A N 1
ATOM 820 C CA . LEU A 1 109 ? -4.328 -5.336 -0.294 1.00 37.53 109 LEU A CA 1
ATOM 821 C C . LEU A 1 109 ? -5.246 -6.535 -0.458 1.00 37.53 109 LEU A C 1
ATOM 823 O O . LEU A 1 109 ? -6.324 -6.451 -1.051 1.00 37.53 109 LEU A O 1
ATOM 827 N N . ARG A 1 110 ? -4.802 -7.719 -0.029 1.00 36.12 110 ARG A N 1
ATOM 828 C CA . ARG A 1 110 ? -5.766 -8.788 0.130 1.00 36.12 110 ARG A CA 1
ATOM 829 C C . ARG A 1 110 ? -6.783 -8.208 1.095 1.00 36.12 110 ARG A C 1
ATOM 831 O O . ARG A 1 110 ? -6.428 -7.758 2.181 1.00 36.12 110 ARG A O 1
ATOM 838 N N . ARG A 1 111 ? -8.047 -8.239 0.684 1.00 35.81 111 ARG A N 1
ATOM 839 C CA . ARG A 1 111 ? -9.159 -8.363 1.609 1.00 35.81 111 ARG A CA 1
ATOM 840 C C . ARG A 1 111 ? -8.778 -9.451 2.626 1.00 35.81 111 ARG A C 1
ATOM 842 O O . ARG A 1 111 ? -8.999 -10.630 2.377 1.00 35.81 111 ARG A O 1
ATOM 849 N N . GLN A 1 112 ? -8.183 -9.065 3.752 1.00 34.50 112 GLN A N 1
ATOM 850 C CA . GLN A 1 112 ? -8.317 -9.807 5.002 1.00 34.50 112 GLN A CA 1
ATOM 851 C C . GLN A 1 112 ? -9.708 -9.543 5.614 1.00 34.50 112 GLN A C 1
ATOM 853 O O . GLN A 1 112 ? -10.046 -10.097 6.645 1.00 34.50 112 GLN A O 1
ATOM 858 N N . TRP A 1 113 ? -10.586 -8.819 4.902 1.00 43.66 113 TRP A N 1
ATOM 859 C CA . TRP A 1 113 ? -12.022 -8.679 5.176 1.00 43.66 113 TRP A CA 1
ATOM 860 C C . TRP A 1 113 ? -12.871 -9.934 4.959 1.00 43.66 113 TRP A C 1
ATOM 862 O O . TRP A 1 113 ? -14.090 -9.831 4.842 1.00 43.66 113 TRP A O 1
ATOM 872 N N . SER A 1 114 ? -12.272 -11.118 4.873 1.00 31.61 114 SER A N 1
ATOM 873 C CA . SER A 1 114 ? -13.006 -12.386 4.875 1.00 31.61 114 SER A CA 1
ATOM 874 C C . SER A 1 114 ? -12.085 -13.519 5.322 1.00 31.61 114 SER A C 1
ATOM 876 O O . SER A 1 114 ? -11.652 -14.323 4.495 1.00 31.61 114 SER A O 1
ATOM 878 N N . LEU A 1 115 ? -11.722 -13.505 6.604 1.00 31.47 115 LEU A N 1
ATOM 879 C CA . LEU A 1 115 ? -11.841 -14.607 7.573 1.00 31.47 115 LEU A CA 1
ATOM 880 C C . LEU A 1 115 ? -11.193 -14.174 8.892 1.00 31.47 115 LEU A C 1
ATOM 882 O O . LEU A 1 115 ? -9.999 -13.805 8.859 1.00 31.47 115 LEU A O 1
#

Radius of gyration: 24.66 Å; chains: 1; bounding box: 38×42×88 Å

Foldseek 3Di:
DDDDDDDPPPPPPPPPPPPPPPDDAAEAEQQRPDAQDQDPDPCRRVVVVVPDDHDPNHYYDHHHDAQPDKAFAADPVCQVVVHPPPTPDIGHDPPYDDDDPDGHHHDHPPCPVDD

pLDDT: mean 70.24, std 17.31, range [31.47, 92.0]

Secondary structure (DSSP, 8-state):
-----------S-----------PPPEEETTSS------SSTTHHHHHHHT----TT-EEE----TTT--EEE--HHHHHTT--SS-SEEE--TT------SS---B-----S--

Sequence (115 aa):
MASSSSSALPFFILVVVYAATGALAATFEVGDNQIWSIPSSPSYYTDWASRQTFAVGDSLVFNFNNGAHDVLEVTRANYDDCTTSNPIATYTPPGHRGTHCSGHPILHLRRQWSL

InterPro domains:
  IPR003245 Phytocyanin domain [PF02298] (36-93)
  IPR003245 Phytocyanin domain [PS51485] (26-115)
  IPR008972 Cupredoxin [G3DSA:2.60.40.420] (26-106)
  IPR008972 Cupredoxin [SSF49503] (25-97)
  IPR039391 Phytocyanin-like [PTHR33021] (24-90)